Protein AF-A0A7L9AVI8-F1 (afdb_monomer_lite)

Sequence (131 aa):
NGGFTKVWLSLKTVFFPSIIAILVWFWQRIHMLERKPVLLEKMLLSLGIALCFLNAPLEYLTLQFDMPFMLLLSDIRQGVFYAMLFSFWLVFAGEHMLIQDTSAQSSLKQYWRHLSAVAMGCLSLFIFDMC

Foldseek 3Di:
DVVVVVVLLVVLVVVLVVLVVVLVVLVVVQVVDPDDDDPLSVLVSVLSVLVNLLSVSCVVVCVVPVDPCPVVSNVLSVLSNVLSVVLSVQVVCCVVVVVVPDPDDDDPVVCVVVSVVSVVVSVVVNVVSVD

Secondary structure (DSSP, 8-state):
-HHHHHHHHHHHHHHHHHHHHHHHHHHHHHHHSSSPPPHHHHHHHHHHHHHHHHHS-THHHHTTS--TTHHHHHHHHHHHHHHHHHHHHHHHHHHHHHTTT------HHHHHHHHHHHHHHHHHHHHHHH-

Radius of gyration: 18.12 Å; chains: 1; bounding box: 42×33×54 Å

Structure (mmCIF, N/CA/C/O backbone):
data_AF-A0A7L9AVI8-F1
#
_entry.id   AF-A0A7L9AVI8-F1
#
loop_
_atom_site.group_PDB
_atom_site.id
_atom_site.type_symbol
_atom_site.label_atom_id
_atom_site.label_alt_id
_atom_site.label_comp_id
_atom_site.label_asym_id
_atom_site.label_entity_id
_atom_site.label_seq_id
_atom_site.pdbx_PDB_ins_code
_atom_site.Cartn_x
_atom_site.Cartn_y
_atom_site.Cartn_z
_atom_site.occupancy
_atom_site.B_iso_or_equiv
_atom_site.auth_seq_id
_atom_site.auth_comp_id
_atom_site.auth_asym_id
_atom_site.auth_atom_id
_atom_site.pdbx_PDB_model_num
ATOM 1 N N . ASN A 1 1 ? 23.491 -9.108 -15.413 1.00 58.03 1 ASN A N 1
ATOM 2 C CA . ASN A 1 1 ? 22.376 -8.665 -14.538 1.00 58.03 1 ASN A CA 1
ATOM 3 C C . ASN A 1 1 ? 21.027 -9.354 -14.775 1.00 58.03 1 ASN A C 1
ATOM 5 O O . ASN A 1 1 ? 20.229 -9.359 -13.853 1.00 58.03 1 ASN A O 1
ATOM 9 N N . GLY A 1 2 ? 20.764 -10.020 -15.911 1.00 65.94 2 GLY A N 1
ATOM 10 C CA . GLY A 1 2 ? 19.461 -10.681 -16.147 1.00 65.94 2 GLY A CA 1
ATOM 11 C C . GLY A 1 2 ? 19.121 -11.885 -15.247 1.00 65.94 2 GLY 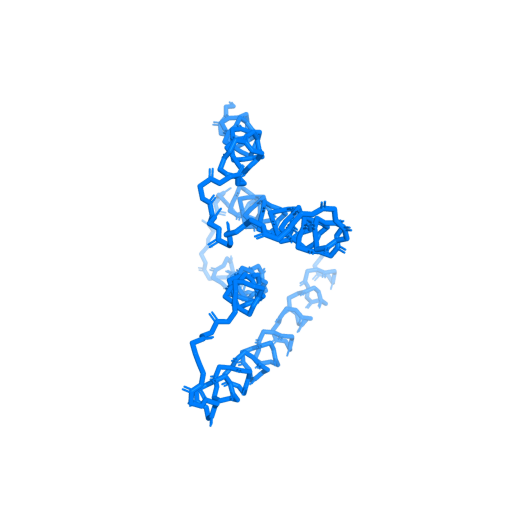A C 1
ATOM 12 O O . GLY A 1 2 ? 17.954 -12.238 -15.120 1.00 65.94 2 GLY A O 1
ATOM 13 N N . GLY A 1 3 ? 20.110 -12.514 -14.597 1.00 77.12 3 GLY A N 1
ATOM 14 C CA . GLY A 1 3 ? 19.872 -13.615 -13.650 1.00 77.12 3 GLY A CA 1
ATOM 15 C C . GLY A 1 3 ? 19.196 -13.159 -12.352 1.00 77.12 3 GLY A C 1
ATOM 16 O O . GLY A 1 3 ? 18.243 -13.790 -11.905 1.00 77.12 3 GLY A O 1
ATOM 17 N N . PHE A 1 4 ? 19.626 -12.021 -11.796 1.00 77.69 4 PHE A N 1
ATOM 18 C CA . PHE A 1 4 ? 19.035 -11.442 -10.586 1.00 77.69 4 PHE A CA 1
ATOM 19 C C . PHE A 1 4 ? 17.573 -11.043 -10.814 1.00 77.69 4 PHE A C 1
ATOM 21 O O . PHE A 1 4 ? 16.711 -11.401 -10.019 1.00 77.69 4 PHE A O 1
ATOM 28 N N . THR A 1 5 ? 17.272 -10.404 -11.949 1.00 76.81 5 THR A N 1
ATOM 29 C CA . THR A 1 5 ? 15.902 -10.019 -12.317 1.00 76.81 5 THR A CA 1
ATOM 30 C C . THR A 1 5 ? 14.976 -11.230 -12.436 1.00 76.81 5 THR A C 1
ATOM 32 O O . THR A 1 5 ? 13.846 -11.178 -11.964 1.00 76.81 5 THR A O 1
ATOM 35 N N . LYS A 1 6 ? 15.455 -12.348 -13.004 1.00 77.62 6 LYS A N 1
ATOM 36 C CA . LYS A 1 6 ? 14.672 -13.593 -13.104 1.00 77.62 6 LYS A CA 1
ATOM 37 C C . LYS A 1 6 ? 14.358 -14.190 -11.734 1.00 77.62 6 LYS A C 1
ATOM 39 O O . LYS A 1 6 ? 13.208 -14.532 -11.479 1.00 77.62 6 LYS A O 1
ATOM 44 N N . VAL A 1 7 ? 15.359 -14.291 -10.856 1.00 84.50 7 VAL A N 1
ATOM 45 C CA . VAL A 1 7 ? 15.164 -14.798 -9.487 1.00 84.50 7 VAL A CA 1
ATOM 46 C C . VAL A 1 7 ? 14.195 -13.898 -8.729 1.00 84.50 7 VAL A C 1
ATOM 48 O O . VAL A 1 7 ? 13.225 -14.380 -8.153 1.00 84.50 7 VAL A O 1
ATOM 51 N N . TRP A 1 8 ? 14.395 -12.588 -8.797 1.00 81.38 8 TRP A N 1
ATOM 52 C CA . TRP A 1 8 ? 13.560 -11.617 -8.104 1.00 81.38 8 TRP A CA 1
ATOM 53 C C . TRP A 1 8 ? 12.102 -11.624 -8.597 1.00 81.38 8 TRP A C 1
ATOM 55 O O . TRP A 1 8 ? 11.179 -11.657 -7.782 1.00 81.38 8 TRP A O 1
ATOM 65 N N . LEU A 1 9 ? 11.878 -11.708 -9.912 1.00 81.50 9 LEU A N 1
ATOM 66 C CA . LEU A 1 9 ? 10.537 -11.822 -10.494 1.00 81.50 9 LEU A CA 1
ATOM 67 C C . LEU A 1 9 ? 9.860 -13.148 -10.121 1.00 81.50 9 LEU A C 1
ATOM 69 O O . LEU A 1 9 ? 8.675 -13.169 -9.784 1.00 81.50 9 LEU A O 1
ATOM 73 N N . SER A 1 10 ? 10.613 -14.254 -10.132 1.00 83.38 10 SER A N 1
ATOM 74 C CA . SER A 1 10 ? 10.092 -15.560 -9.709 1.00 83.38 10 SER A CA 1
ATOM 75 C C . SER A 1 10 ? 9.652 -15.537 -8.246 1.00 83.38 10 SER A C 1
ATOM 77 O O . SER A 1 10 ? 8.585 -16.047 -7.910 1.00 83.38 10 SER A O 1
ATOM 79 N N . LEU A 1 11 ? 10.419 -14.850 -7.397 1.00 85.19 11 LEU A N 1
ATOM 80 C CA . LEU A 1 11 ? 10.132 -14.714 -5.980 1.00 85.19 11 LEU A CA 1
ATOM 81 C C . LEU A 1 11 ? 8.816 -13.952 -5.776 1.00 85.19 11 LEU A C 1
ATOM 83 O O . LEU A 1 11 ? 7.895 -14.474 -5.147 1.00 85.19 11 LEU A O 1
ATOM 87 N N . LYS A 1 12 ? 8.669 -12.778 -6.405 1.00 84.31 12 LYS A N 1
ATOM 88 C CA . LYS A 1 12 ? 7.421 -11.995 -6.378 1.00 84.31 12 LYS A CA 1
ATOM 89 C C . LYS A 1 12 ? 6.210 -12.800 -6.846 1.00 84.31 12 LYS A C 1
ATOM 91 O O . LYS A 1 12 ? 5.164 -12.774 -6.204 1.00 84.31 12 LYS A O 1
ATOM 96 N N . THR A 1 13 ? 6.369 -13.563 -7.923 1.00 84.50 13 THR A N 1
ATOM 97 C CA . THR A 1 13 ? 5.285 -14.347 -8.534 1.00 84.50 13 THR A CA 1
ATOM 98 C C . THR A 1 13 ? 4.819 -15.502 -7.653 1.00 84.50 13 THR A C 1
ATOM 100 O O . THR A 1 13 ? 3.636 -15.821 -7.656 1.00 84.50 13 THR A O 1
ATOM 103 N N . VAL A 1 14 ? 5.713 -16.110 -6.871 1.00 88.00 14 VAL A N 1
ATOM 104 C CA . VAL A 1 14 ? 5.362 -17.180 -5.921 1.00 88.00 14 VAL A CA 1
ATOM 105 C C . VAL A 1 14 ? 4.740 -16.609 -4.643 1.00 88.00 14 VAL A C 1
ATOM 107 O O . VAL A 1 14 ? 3.752 -17.139 -4.124 1.00 88.00 14 VAL A O 1
ATOM 110 N N . PHE A 1 15 ? 5.282 -15.501 -4.135 1.00 86.56 15 PHE A N 1
ATOM 111 C CA . PHE A 1 15 ? 4.780 -14.882 -2.910 1.00 86.56 15 PHE A CA 1
ATOM 112 C C . PHE A 1 15 ? 3.437 -14.174 -3.106 1.00 86.56 15 PHE A C 1
ATOM 114 O O . PHE A 1 15 ? 2.597 -14.229 -2.211 1.00 86.56 15 PHE A O 1
ATOM 121 N N . PHE A 1 16 ? 3.181 -13.569 -4.267 1.00 87.62 16 PHE A N 1
ATOM 122 C CA . PHE A 1 16 ? 1.933 -12.857 -4.554 1.00 87.62 16 PHE A CA 1
ATOM 123 C C . PHE A 1 16 ? 0.650 -13.688 -4.320 1.00 87.62 16 PHE A C 1
ATOM 125 O O . PHE A 1 16 ? -0.169 -13.269 -3.497 1.00 87.62 16 PHE A O 1
ATOM 132 N N . PRO A 1 17 ? 0.454 -14.871 -4.941 1.00 89.12 17 PRO A N 1
ATOM 133 C CA . PRO A 1 17 ? -0.737 -15.688 -4.708 1.00 89.12 17 PRO A CA 1
ATOM 134 C C . PRO A 1 17 ? -0.803 -16.213 -3.269 1.00 89.12 17 PRO A C 1
ATOM 136 O O . PRO A 1 17 ? -1.890 -16.313 -2.705 1.00 89.12 17 PRO A O 1
ATOM 139 N N . SER A 1 18 ? 0.350 -16.481 -2.649 1.00 90.94 18 SER A N 1
ATOM 140 C CA . SER A 1 18 ? 0.432 -16.912 -1.250 1.00 90.94 18 SER A CA 1
ATOM 141 C C . SER A 1 18 ? -0.086 -15.823 -0.299 1.00 90.94 18 SER A C 1
ATOM 143 O O . SER A 1 18 ? -0.889 -16.099 0.590 1.00 90.94 18 SER A O 1
ATOM 145 N N . ILE A 1 19 ? 0.306 -14.565 -0.525 1.00 91.12 19 ILE A N 1
ATOM 146 C CA . ILE A 1 19 ? -0.159 -13.404 0.248 1.00 91.12 19 ILE A CA 1
ATOM 147 C C . ILE A 1 19 ? -1.660 -13.180 0.037 1.00 91.12 19 ILE A C 1
ATOM 149 O O . ILE A 1 19 ? -2.378 -12.946 1.009 1.00 91.12 19 ILE A O 1
ATOM 153 N N . ILE A 1 20 ? -2.154 -13.291 -1.202 1.00 91.62 20 ILE A N 1
ATOM 154 C CA . ILE A 1 20 ? -3.594 -13.180 -1.493 1.00 91.62 20 ILE A CA 1
ATOM 155 C C . ILE A 1 20 ? -4.379 -14.253 -0.744 1.00 91.62 20 ILE A C 1
ATOM 157 O O . ILE A 1 20 ? -5.385 -13.934 -0.113 1.00 91.62 20 ILE A O 1
ATOM 161 N N . ALA A 1 21 ? -3.920 -15.505 -0.772 1.00 93.19 21 ALA A N 1
ATOM 162 C CA . ALA A 1 21 ? -4.586 -16.598 -0.073 1.00 93.19 21 ALA A CA 1
ATOM 163 C C . ALA A 1 21 ? -4.689 -16.324 1.436 1.00 93.19 21 ALA A C 1
ATOM 165 O O . ALA A 1 21 ? -5.767 -16.465 2.016 1.00 93.19 21 ALA A O 1
ATOM 166 N N . ILE A 1 22 ? -3.601 -15.854 2.057 1.00 92.31 22 ILE A N 1
ATOM 167 C CA . ILE A 1 22 ? -3.580 -15.485 3.479 1.00 92.31 22 ILE A CA 1
ATOM 168 C C . ILE A 1 22 ? -4.514 -14.299 3.760 1.00 92.31 22 ILE A C 1
ATOM 170 O O . ILE A 1 22 ? -5.234 -14.329 4.755 1.00 92.31 22 ILE A O 1
ATOM 174 N N . LEU A 1 23 ? -4.557 -13.281 2.892 1.00 92.31 23 LEU A N 1
ATOM 175 C CA . LEU A 1 23 ? -5.454 -12.127 3.043 1.00 92.31 23 LEU A CA 1
ATOM 176 C C . LEU A 1 23 ? -6.927 -12.513 2.947 1.00 92.31 23 LEU A C 1
ATOM 178 O O . LEU A 1 23 ? -7.724 -12.083 3.778 1.00 92.31 23 LEU A O 1
ATOM 182 N N . VAL A 1 24 ? -7.287 -13.325 1.952 1.00 92.38 24 VAL A N 1
ATOM 183 C CA . VAL A 1 24 ? -8.658 -13.820 1.777 1.00 92.38 24 VAL A CA 1
ATOM 184 C C . VAL A 1 24 ? -9.062 -14.660 2.982 1.00 92.38 24 VAL A C 1
ATOM 186 O O . VAL A 1 24 ? -10.137 -14.445 3.540 1.00 92.38 24 VAL A O 1
ATOM 189 N N . TRP A 1 25 ? -8.187 -15.560 3.432 1.00 93.44 25 TRP A N 1
ATOM 190 C CA . TRP A 1 25 ? -8.421 -16.363 4.630 1.00 93.44 25 TRP A CA 1
ATOM 191 C C . TRP A 1 25 ? -8.578 -15.494 5.887 1.00 93.44 25 TRP A C 1
ATOM 193 O O . TRP A 1 25 ? -9.507 -15.690 6.670 1.00 93.44 25 TRP A O 1
ATOM 203 N N . PHE A 1 26 ? -7.719 -14.488 6.063 1.00 89.62 26 PHE A N 1
ATOM 204 C CA . PHE A 1 26 ? -7.777 -13.559 7.191 1.00 89.62 26 PHE A CA 1
ATOM 205 C C . PHE A 1 26 ? -9.066 -12.729 7.179 1.00 89.62 26 PHE A C 1
ATOM 207 O O . PHE A 1 26 ? -9.713 -12.576 8.214 1.00 89.62 26 PHE A O 1
ATOM 214 N N . TRP A 1 27 ? -9.488 -12.257 6.005 1.00 88.25 27 TRP A N 1
ATOM 215 C CA . TRP A 1 27 ? -10.744 -11.533 5.831 1.00 88.25 27 TRP A CA 1
ATOM 216 C C . TRP A 1 27 ? -11.962 -12.405 6.144 1.00 88.25 27 TRP A C 1
ATOM 218 O O . TRP A 1 27 ? -12.853 -11.980 6.880 1.00 88.25 27 TRP A O 1
ATOM 228 N N . GLN A 1 28 ? -11.978 -13.644 5.641 1.00 89.38 28 GLN A N 1
ATOM 229 C CA . GLN A 1 28 ? -13.024 -14.620 5.952 1.00 89.38 28 GLN A CA 1
ATOM 230 C C . GLN A 1 28 ? -13.091 -14.898 7.454 1.00 89.38 28 GLN A C 1
ATOM 232 O O . GLN A 1 28 ? -14.178 -14.876 8.029 1.00 89.38 28 GLN A O 1
ATOM 237 N N . ARG A 1 29 ? -11.937 -15.082 8.107 1.00 89.25 29 ARG A N 1
ATOM 238 C CA . ARG A 1 29 ? -11.861 -15.263 9.559 1.00 89.25 29 ARG A CA 1
ATOM 239 C C . ARG A 1 29 ? -12.463 -14.070 10.297 1.00 89.25 29 ARG A C 1
ATOM 241 O O . ARG A 1 29 ? -13.270 -14.290 11.187 1.00 89.25 29 ARG A O 1
ATOM 248 N N . ILE A 1 30 ? -12.111 -12.836 9.933 1.00 86.38 30 ILE A N 1
ATOM 249 C CA . ILE A 1 30 ? -12.664 -11.629 10.575 1.00 86.38 30 ILE A CA 1
ATOM 250 C C . ILE A 1 30 ? -14.186 -11.578 10.417 1.00 86.38 30 ILE A C 1
ATOM 252 O O . ILE A 1 30 ? -14.888 -11.324 11.389 1.00 86.38 30 ILE A O 1
ATOM 256 N N . HIS A 1 31 ? -14.702 -11.863 9.219 1.00 83.00 31 HIS A N 1
ATOM 257 C CA . HIS A 1 31 ? -16.142 -11.859 8.950 1.00 83.00 31 HIS A CA 1
ATOM 258 C C . HIS A 1 31 ? -16.919 -12.942 9.713 1.00 83.00 31 HIS A C 1
ATOM 260 O O . HIS A 1 31 ? -18.108 -12.762 9.966 1.00 83.00 31 HIS A O 1
ATOM 266 N N . MET A 1 32 ? -16.277 -14.053 10.086 1.00 85.81 32 MET A N 1
ATOM 267 C CA . MET A 1 32 ? -16.9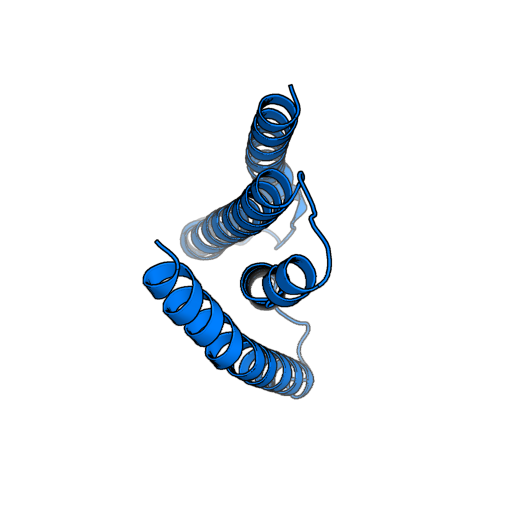00 -15.095 10.911 1.00 85.81 32 MET A CA 1
ATOM 268 C C . MET A 1 32 ? -17.078 -14.679 12.378 1.00 85.81 32 MET A C 1
ATOM 270 O O . MET A 1 32 ? -17.851 -15.312 13.094 1.00 85.81 32 MET A O 1
ATOM 274 N N . LEU A 1 33 ? -16.388 -13.636 12.849 1.00 83.12 33 LEU A N 1
ATOM 275 C CA . LEU A 1 33 ? -16.607 -13.091 14.185 1.00 83.12 33 LEU A CA 1
ATOM 276 C C . LEU A 1 33 ? -17.743 -12.052 14.129 1.00 83.12 33 LEU A C 1
ATOM 278 O O . LEU A 1 33 ? -17.610 -11.021 13.485 1.00 83.12 33 LEU A O 1
ATOM 282 N N . GLU A 1 34 ? -18.830 -12.249 14.884 1.00 72.00 34 GLU A N 1
ATOM 283 C CA . GLU A 1 34 ? -19.960 -11.293 15.007 1.00 72.00 34 GLU A CA 1
ATOM 284 C C . GLU A 1 34 ? -19.597 -9.934 15.657 1.00 72.00 34 GLU A C 1
ATOM 286 O O . GLU A 1 34 ? -20.456 -9.079 15.882 1.00 72.00 34 GLU A O 1
ATOM 291 N N . ARG A 1 35 ? -18.325 -9.705 16.001 1.00 75.44 35 ARG A N 1
ATOM 292 C CA . ARG A 1 35 ? -17.861 -8.474 16.656 1.00 75.44 35 ARG A CA 1
ATOM 293 C C . ARG A 1 35 ? -17.422 -7.446 15.617 1.00 75.44 35 ARG A C 1
ATOM 295 O O . ARG A 1 35 ? -16.946 -7.784 14.541 1.00 75.44 35 ARG A O 1
ATOM 302 N N . LYS A 1 36 ? -17.534 -6.157 15.957 1.00 72.50 36 LYS A N 1
ATOM 303 C CA . LYS A 1 36 ? -17.006 -5.087 15.098 1.00 72.50 36 LYS A CA 1
ATOM 304 C C . LYS A 1 36 ? -15.483 -5.259 14.948 1.00 72.50 36 LYS A C 1
ATOM 306 O O . LYS A 1 36 ? -14.819 -5.386 15.977 1.00 72.50 36 LYS A O 1
ATOM 311 N N . PRO A 1 37 ? -14.938 -5.218 13.717 1.00 72.25 37 PRO A N 1
ATOM 312 C CA . PRO A 1 37 ? -13.514 -5.422 13.478 1.00 72.25 37 PRO A CA 1
ATOM 313 C C . PRO A 1 37 ? -12.680 -4.373 14.207 1.00 72.25 37 PRO A C 1
ATOM 315 O O . PRO A 1 37 ? -12.965 -3.167 14.120 1.00 72.25 37 PRO A O 1
ATOM 318 N N . VAL A 1 38 ? -11.654 -4.849 14.911 1.00 80.69 38 VAL A N 1
ATOM 319 C CA . VAL A 1 38 ? -10.754 -4.017 15.715 1.00 80.69 38 VAL A CA 1
ATOM 320 C C . VAL A 1 38 ? -9.925 -3.133 14.784 1.00 80.69 38 VAL A C 1
ATOM 322 O O . VAL A 1 38 ? -9.667 -3.476 13.627 1.00 80.69 38 VAL A O 1
ATOM 325 N N . LEU A 1 39 ? -9.496 -1.968 15.272 1.00 76.12 39 LEU A N 1
ATOM 326 C CA . LEU A 1 39 ? -8.694 -1.041 14.478 1.00 76.12 39 LEU A CA 1
ATOM 327 C C . LEU A 1 39 ? -7.421 -1.705 13.925 1.00 76.12 39 LEU A C 1
ATOM 329 O O . LEU A 1 39 ? -7.095 -1.526 12.752 1.00 76.12 39 LEU A O 1
ATOM 333 N N . LEU A 1 40 ? -6.764 -2.529 14.745 1.00 80.38 40 LEU A N 1
ATOM 334 C CA . LEU A 1 40 ? -5.584 -3.300 14.357 1.00 80.38 40 LEU A CA 1
ATOM 335 C C . LEU A 1 40 ? -5.860 -4.268 13.209 1.00 80.38 40 LEU A C 1
ATOM 337 O O . LEU A 1 40 ? -5.059 -4.338 12.288 1.00 80.38 40 LEU A O 1
ATOM 341 N N . GLU A 1 41 ? -6.997 -4.962 13.207 1.00 85.62 41 GLU A N 1
ATOM 342 C CA . GLU A 1 41 ? -7.351 -5.903 12.136 1.00 85.62 41 GLU A CA 1
ATOM 343 C C . GLU A 1 41 ? -7.517 -5.183 10.793 1.00 85.62 41 GLU A C 1
ATOM 345 O O . GLU A 1 41 ? -7.033 -5.659 9.766 1.00 85.62 41 GLU A O 1
ATOM 350 N N . LYS A 1 42 ? -8.132 -3.992 10.804 1.00 83.00 42 LYS A N 1
ATOM 351 C CA . LYS A 1 42 ? -8.275 -3.150 9.605 1.00 83.00 42 LYS A CA 1
ATOM 352 C C . LYS A 1 42 ? -6.928 -2.641 9.091 1.00 83.00 42 LYS A C 1
ATOM 354 O O . LYS A 1 42 ? -6.717 -2.620 7.880 1.00 83.00 42 LYS A O 1
ATOM 359 N N . MET A 1 43 ? -6.026 -2.247 9.993 1.00 84.81 43 MET A N 1
ATOM 360 C CA . MET A 1 43 ? -4.673 -1.809 9.629 1.00 84.81 43 MET A CA 1
ATOM 361 C C . MET A 1 43 ? -3.801 -2.970 9.133 1.00 84.81 43 MET A C 1
ATOM 363 O O . MET A 1 43 ? -3.010 -2.802 8.211 1.00 84.81 43 MET A O 1
ATOM 367 N N . LEU A 1 44 ? -3.964 -4.166 9.699 1.00 88.69 44 LEU A N 1
ATOM 368 C CA . LEU A 1 44 ? -3.247 -5.360 9.255 1.00 88.69 44 LEU A CA 1
ATOM 369 C C . LEU A 1 44 ? -3.713 -5.794 7.858 1.00 88.69 44 LEU A C 1
ATOM 371 O O . LEU A 1 44 ? -2.897 -6.163 7.014 1.00 88.69 44 LEU A O 1
ATOM 375 N N . LEU A 1 45 ? -5.018 -5.683 7.588 1.00 89.81 45 LEU A N 1
ATOM 376 C CA . LEU A 1 45 ? -5.573 -5.924 6.261 1.00 89.81 45 LEU A CA 1
ATOM 377 C C . LEU A 1 45 ? -5.018 -4.937 5.228 1.00 89.81 45 LEU A C 1
ATOM 379 O O . LEU A 1 45 ? -4.592 -5.348 4.151 1.00 89.81 45 LEU A O 1
ATOM 383 N N . SER A 1 46 ? -5.003 -3.641 5.548 1.00 88.06 46 SER A N 1
ATOM 384 C CA . SER A 1 46 ? -4.495 -2.616 4.634 1.00 88.06 46 SER A CA 1
ATOM 385 C C . SER A 1 46 ? -2.987 -2.755 4.393 1.00 88.06 46 SER A C 1
ATOM 387 O O . SER A 1 46 ? -2.541 -2.603 3.255 1.00 88.06 46 SER A O 1
ATOM 389 N N . LEU A 1 47 ? -2.212 -3.148 5.411 1.00 91.38 47 LEU A N 1
ATOM 390 C CA . LEU A 1 47 ? -0.800 -3.512 5.268 1.00 91.38 47 LEU A CA 1
ATOM 391 C C . LEU A 1 47 ? -0.612 -4.726 4.346 1.00 91.38 47 LEU A C 1
ATOM 393 O O . LEU A 1 47 ? 0.262 -4.713 3.480 1.00 91.38 47 LEU A O 1
ATOM 397 N N . GLY A 1 48 ? -1.449 -5.755 4.487 1.00 92.00 48 GLY A N 1
ATOM 398 C CA . GLY A 1 48 ? -1.433 -6.917 3.601 1.00 92.00 48 GLY A CA 1
ATOM 399 C C . GLY A 1 48 ? -1.762 -6.553 2.151 1.00 92.00 48 GLY A C 1
ATOM 400 O O . GLY A 1 48 ? -1.071 -6.997 1.235 1.00 92.00 48 GLY A O 1
ATOM 401 N N . ILE A 1 49 ? -2.753 -5.686 1.928 1.00 91.00 49 ILE A N 1
ATOM 402 C CA . ILE A 1 49 ? -3.084 -5.162 0.593 1.00 91.00 49 ILE A CA 1
ATOM 403 C C . ILE A 1 49 ? -1.898 -4.378 0.012 1.00 91.00 49 ILE A C 1
ATOM 405 O O . ILE A 1 49 ? -1.547 -4.587 -1.149 1.00 91.00 49 ILE A O 1
ATOM 409 N N . ALA A 1 50 ? -1.228 -3.538 0.807 1.00 90.81 50 ALA A N 1
ATOM 410 C CA . ALA A 1 50 ? -0.027 -2.820 0.374 1.00 90.81 50 ALA A CA 1
ATOM 411 C C . ALA A 1 50 ? 1.129 -3.778 0.024 1.00 90.81 50 ALA A C 1
ATOM 413 O O . ALA A 1 50 ? 1.806 -3.591 -0.986 1.00 90.81 50 ALA A O 1
ATOM 414 N N . LEU A 1 51 ? 1.319 -4.852 0.798 1.00 90.12 51 LEU A N 1
ATOM 415 C CA . LEU A 1 51 ? 2.305 -5.898 0.507 1.00 90.12 51 LEU A CA 1
ATOM 416 C C . LEU A 1 51 ? 1.966 -6.673 -0.778 1.00 90.12 51 LEU A C 1
ATOM 418 O O . LEU A 1 51 ? 2.860 -7.047 -1.541 1.00 90.12 51 LEU A O 1
ATOM 422 N N . CYS A 1 52 ? 0.678 -6.897 -1.037 1.00 90.62 52 CYS A N 1
ATOM 423 C CA . CYS A 1 52 ? 0.187 -7.496 -2.272 1.00 90.62 52 CYS A CA 1
ATOM 424 C C . CYS A 1 52 ? 0.466 -6.570 -3.469 1.00 90.62 52 CYS A C 1
ATOM 426 O O . CYS A 1 52 ? 1.026 -7.005 -4.475 1.00 90.62 52 CYS A O 1
ATOM 428 N N . PHE A 1 53 ? 0.200 -5.270 -3.319 1.00 88.00 53 PHE A N 1
ATOM 429 C CA . PHE A 1 53 ? 0.531 -4.252 -4.315 1.00 88.00 53 PHE A CA 1
ATOM 430 C C . PHE A 1 53 ? 2.040 -4.154 -4.581 1.00 88.00 53 PHE A C 1
ATOM 432 O O . PHE A 1 53 ? 2.440 -3.980 -5.729 1.00 88.00 53 PHE A O 1
ATOM 439 N N . LEU A 1 54 ? 2.895 -4.340 -3.570 1.00 88.06 54 LEU A N 1
ATOM 440 C CA . LEU A 1 54 ? 4.358 -4.374 -3.707 1.00 88.06 54 LEU A CA 1
ATOM 441 C C . LEU A 1 54 ? 4.880 -5.639 -4.420 1.00 88.06 54 LEU A C 1
ATOM 443 O O . LEU A 1 54 ? 5.832 -5.569 -5.201 1.00 88.06 54 LEU A O 1
ATOM 447 N N . ASN A 1 55 ? 4.247 -6.791 -4.184 1.00 86.06 55 ASN A N 1
ATOM 448 C CA . ASN A 1 55 ? 4.634 -8.071 -4.791 1.00 86.06 55 ASN A CA 1
ATOM 449 C C . ASN A 1 55 ? 3.932 -8.376 -6.117 1.00 86.06 55 ASN A C 1
ATOM 451 O O . ASN A 1 55 ? 4.287 -9.358 -6.763 1.00 86.06 55 ASN A O 1
ATOM 455 N N . ALA A 1 56 ? 2.974 -7.549 -6.550 1.00 84.31 56 ALA A N 1
ATOM 456 C CA . ALA A 1 56 ? 2.347 -7.700 -7.859 1.00 84.31 56 ALA A CA 1
ATOM 457 C C . ALA A 1 56 ? 3.436 -7.768 -8.949 1.00 84.31 56 ALA A C 1
ATOM 459 O O . ALA A 1 56 ? 4.286 -6.872 -9.015 1.00 84.31 56 ALA A O 1
ATOM 460 N N . PRO A 1 57 ? 3.466 -8.810 -9.792 1.00 77.38 57 PRO A N 1
ATOM 461 C CA . PRO A 1 57 ? 4.568 -9.019 -10.721 1.00 77.38 57 PR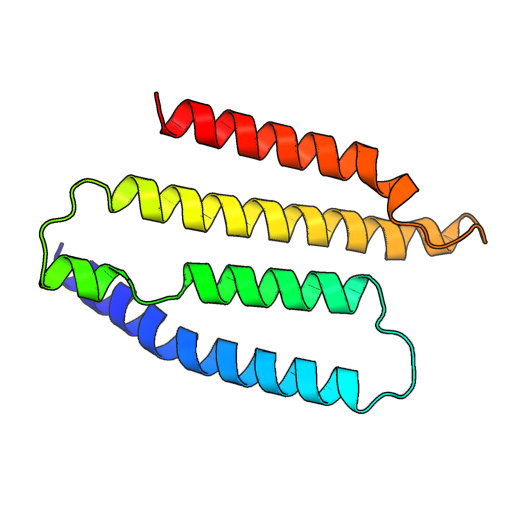O A CA 1
ATOM 462 C C . PRO A 1 57 ? 4.385 -8.145 -11.979 1.00 77.38 57 PRO A C 1
ATOM 464 O O . PRO A 1 57 ? 4.249 -8.635 -13.098 1.00 77.38 57 PRO A O 1
ATOM 467 N N . LEU A 1 58 ? 4.354 -6.819 -11.783 1.00 72.56 58 LEU A N 1
ATOM 468 C CA . LEU A 1 58 ? 4.202 -5.805 -12.833 1.00 72.56 58 LEU A CA 1
ATOM 469 C C . LEU A 1 58 ? 5.416 -5.760 -13.765 1.00 72.56 58 LEU A C 1
ATOM 471 O O . LEU A 1 58 ? 5.301 -5.284 -14.888 1.00 72.56 58 LEU A O 1
ATOM 475 N N . GLU A 1 59 ? 6.565 -6.300 -13.356 1.00 72.06 59 GLU A N 1
ATOM 476 C CA . GLU A 1 59 ? 7.748 -6.341 -14.219 1.00 72.06 59 GLU A CA 1
ATOM 477 C C . GLU A 1 59 ? 7.602 -7.351 -15.379 1.00 72.06 59 GLU A C 1
ATOM 479 O O . GLU A 1 59 ? 8.348 -7.282 -16.357 1.00 72.06 59 GLU A O 1
ATOM 484 N N . TYR A 1 60 ? 6.583 -8.225 -15.366 1.00 68.88 60 TYR A N 1
ATOM 485 C CA . TYR A 1 60 ? 6.203 -8.961 -16.580 1.00 68.88 60 TYR A CA 1
ATOM 486 C C . TYR A 1 60 ? 5.676 -8.040 -17.686 1.00 68.88 60 TYR A C 1
ATOM 488 O O . TYR A 1 60 ? 5.921 -8.319 -18.857 1.00 68.88 60 TYR A O 1
ATOM 496 N N . LEU A 1 61 ? 5.008 -6.928 -17.348 1.00 67.81 61 LEU A N 1
ATOM 497 C CA . LEU A 1 61 ? 4.542 -5.961 -18.351 1.00 67.81 61 LEU A CA 1
ATOM 498 C C . LEU A 1 61 ? 5.721 -5.270 -19.039 1.00 67.81 61 LEU A C 1
ATOM 500 O O . LEU A 1 61 ? 5.661 -5.011 -20.237 1.00 67.81 61 LEU A O 1
ATOM 504 N N . THR A 1 62 ? 6.821 -5.055 -18.316 1.00 64.25 62 THR A N 1
ATOM 505 C CA . THR A 1 62 ? 8.030 -4.450 -18.890 1.00 64.25 62 THR A CA 1
ATOM 506 C C . THR A 1 62 ? 8.824 -5.367 -19.819 1.00 64.25 62 THR A C 1
ATOM 508 O O . THR A 1 62 ? 9.634 -4.888 -20.599 1.00 64.25 62 THR A O 1
ATOM 511 N N . LEU A 1 63 ? 8.584 -6.684 -19.776 1.00 67.06 63 LEU A N 1
ATOM 512 C CA . LEU A 1 63 ?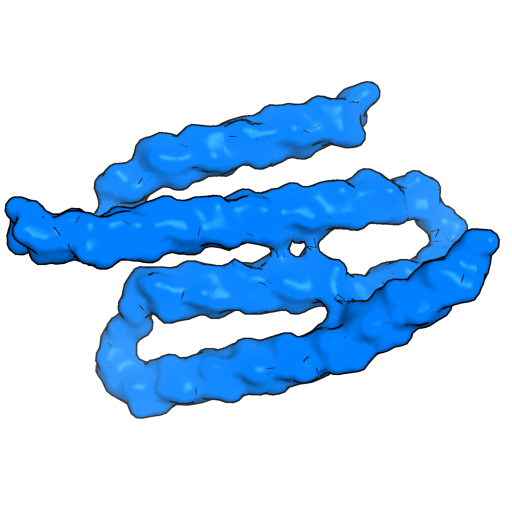 9.126 -7.620 -20.771 1.00 67.06 63 LEU A CA 1
ATOM 513 C C . LEU A 1 63 ? 8.388 -7.528 -22.116 1.00 67.06 63 LEU A C 1
ATOM 515 O O . LEU A 1 63 ? 8.932 -7.966 -23.126 1.00 67.06 63 LEU A O 1
ATOM 519 N N . GLN A 1 64 ? 7.158 -7.000 -22.127 1.00 68.56 64 GLN A N 1
ATOM 520 C CA . GLN A 1 64 ? 6.355 -6.817 -23.342 1.00 68.56 64 GLN A CA 1
ATOM 521 C C . GLN A 1 64 ? 6.357 -5.370 -23.852 1.00 68.56 64 GLN A C 1
ATOM 523 O O . GLN A 1 64 ? 6.198 -5.157 -25.050 1.00 68.56 64 GLN A O 1
ATOM 528 N N . PHE A 1 65 ? 6.555 -4.392 -22.965 1.00 72.12 65 PHE A N 1
ATOM 529 C CA . PHE A 1 65 ? 6.570 -2.967 -23.289 1.00 72.12 65 PHE A CA 1
ATOM 530 C C . PHE A 1 65 ? 7.742 -2.266 -22.598 1.00 72.12 65 PHE A C 1
ATOM 532 O O . PHE A 1 65 ? 7.867 -2.339 -21.378 1.00 72.12 65 PHE A O 1
ATOM 539 N N . ASP A 1 66 ? 8.553 -1.518 -23.346 1.00 72.06 66 ASP A N 1
ATOM 540 C CA . ASP A 1 66 ? 9.574 -0.645 -22.760 1.00 72.06 66 ASP A CA 1
ATOM 541 C C . ASP A 1 66 ? 8.904 0.510 -21.995 1.00 72.06 66 ASP A C 1
ATOM 543 O O . ASP A 1 66 ? 8.420 1.479 -22.582 1.00 72.06 66 ASP A O 1
ATOM 547 N N . MET A 1 67 ? 8.846 0.395 -20.663 1.00 71.69 67 MET A N 1
ATOM 548 C CA . MET A 1 67 ? 8.299 1.423 -19.771 1.00 71.69 67 MET A CA 1
ATOM 549 C C . MET A 1 67 ? 9.435 2.149 -19.032 1.00 71.69 67 MET A C 1
ATOM 551 O O . MET A 1 67 ? 9.966 1.608 -18.058 1.00 71.69 67 MET A O 1
ATOM 555 N N . PRO A 1 68 ? 9.793 3.390 -19.418 1.00 74.94 68 PRO A N 1
ATOM 556 C CA . PRO A 1 68 ? 10.878 4.138 -18.774 1.00 74.94 68 PRO A CA 1
ATOM 557 C C . PRO A 1 68 ? 10.572 4.544 -17.318 1.00 74.94 68 PRO A C 1
ATOM 559 O O . PRO A 1 68 ? 11.484 4.853 -16.561 1.00 74.94 68 PRO A O 1
ATOM 562 N N . PHE A 1 69 ? 9.304 4.498 -16.895 1.00 78.38 69 PHE A N 1
ATOM 563 C CA . PHE A 1 69 ? 8.842 4.850 -15.544 1.00 78.38 69 PHE A CA 1
ATOM 564 C C . PHE A 1 69 ? 8.869 3.678 -14.540 1.00 78.38 69 PHE A C 1
ATOM 566 O O . PHE A 1 69 ? 8.313 3.789 -13.448 1.00 78.38 69 PHE A O 1
ATOM 573 N N . MET A 1 70 ? 9.484 2.537 -14.879 1.00 78.12 70 MET A N 1
ATOM 574 C CA . MET A 1 70 ? 9.472 1.346 -14.015 1.00 78.12 70 MET A CA 1
ATOM 575 C C . MET A 1 70 ? 10.191 1.558 -12.670 1.00 78.12 70 MET A C 1
ATOM 577 O O . MET A 1 70 ? 9.707 1.060 -11.653 1.00 78.12 70 MET A O 1
ATOM 581 N N . LEU A 1 71 ? 11.302 2.307 -12.644 1.00 79.69 71 LEU A N 1
ATOM 582 C CA . LEU A 1 71 ? 12.004 2.626 -11.392 1.00 79.69 71 LEU A CA 1
ATOM 583 C C . LEU A 1 71 ? 11.120 3.462 -10.465 1.00 79.69 71 LEU A C 1
ATOM 585 O O . LEU A 1 71 ? 10.816 3.020 -9.363 1.00 79.69 71 LEU A O 1
ATOM 589 N N . LEU A 1 72 ? 10.593 4.576 -10.977 1.00 81.94 72 LEU A N 1
ATOM 590 C CA . LEU A 1 72 ? 9.669 5.449 -10.253 1.00 81.94 72 LEU A CA 1
ATOM 591 C C . LEU A 1 72 ? 8.461 4.666 -9.714 1.00 81.94 72 LEU A C 1
ATOM 593 O O . LEU A 1 72 ? 8.091 4.775 -8.550 1.00 81.94 72 LEU A O 1
ATOM 597 N N . LEU A 1 73 ? 7.858 3.795 -10.531 1.00 82.25 73 LEU A N 1
ATOM 598 C CA . LEU A 1 73 ? 6.738 2.964 -10.086 1.00 82.25 73 LEU A CA 1
ATOM 599 C C . LEU A 1 73 ? 7.140 1.999 -8.956 1.00 82.25 73 LEU A C 1
ATOM 601 O O . LEU A 1 73 ? 6.340 1.745 -8.053 1.00 82.25 73 LEU A O 1
ATOM 605 N N . SER A 1 74 ? 8.353 1.444 -8.997 1.00 82.94 74 SER A N 1
ATOM 606 C CA . SER A 1 74 ? 8.884 0.592 -7.929 1.00 82.94 74 SER A CA 1
ATOM 607 C C . SER A 1 74 ? 9.082 1.377 -6.630 1.00 82.94 74 SER A C 1
ATOM 609 O O . SER A 1 74 ? 8.657 0.899 -5.574 1.00 82.94 74 SER A O 1
ATOM 611 N N . ASP A 1 75 ? 9.646 2.580 -6.705 1.00 85.12 75 ASP A N 1
ATOM 612 C CA . ASP A 1 75 ? 9.905 3.432 -5.541 1.00 85.12 75 ASP A CA 1
ATOM 613 C C . ASP A 1 75 ? 8.601 3.919 -4.897 1.00 85.12 75 ASP A C 1
ATOM 615 O O . ASP A 1 75 ? 8.432 3.819 -3.679 1.00 85.12 75 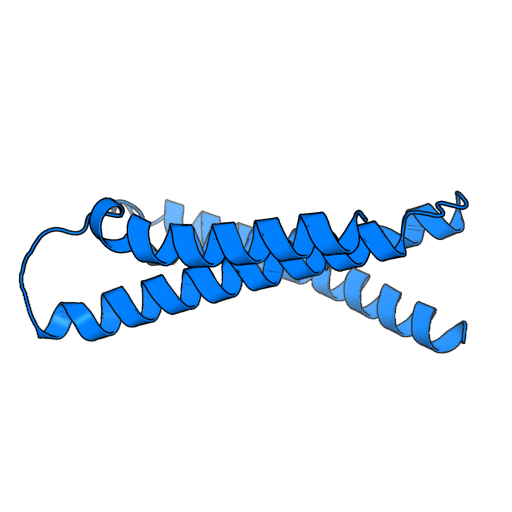ASP A O 1
ATOM 619 N N . ILE A 1 76 ? 7.592 4.273 -5.699 1.00 85.81 76 ILE A N 1
ATOM 620 C CA . ILE A 1 76 ? 6.245 4.604 -5.206 1.00 85.81 76 ILE A CA 1
ATOM 621 C C . ILE A 1 76 ? 5.621 3.419 -4.460 1.00 85.81 76 ILE A C 1
ATOM 623 O O . ILE A 1 76 ? 5.066 3.581 -3.371 1.00 85.81 76 ILE A O 1
ATOM 627 N N . ARG A 1 77 ? 5.703 2.208 -5.024 1.00 88.12 77 ARG A N 1
ATOM 628 C CA . ARG A 1 77 ? 5.140 0.996 -4.401 1.00 88.12 77 ARG A CA 1
ATOM 629 C C . ARG A 1 77 ? 5.811 0.692 -3.064 1.00 88.12 77 ARG A C 1
ATOM 631 O O . ARG A 1 77 ? 5.121 0.351 -2.101 1.00 88.12 77 ARG A O 1
ATOM 638 N N . GLN A 1 78 ? 7.133 0.830 -2.998 1.00 87.25 78 GLN A N 1
ATOM 639 C CA . GLN A 1 78 ? 7.898 0.680 -1.759 1.00 87.25 78 GLN A CA 1
ATOM 640 C C . GLN A 1 78 ? 7.537 1.766 -0.743 1.00 87.25 78 GLN A C 1
ATOM 642 O O . GLN A 1 78 ? 7.255 1.447 0.412 1.00 87.25 78 GLN A O 1
ATOM 647 N N . GLY A 1 79 ? 7.447 3.023 -1.179 1.00 87.62 79 GLY A N 1
ATOM 648 C CA . GLY A 1 79 ? 7.033 4.153 -0.350 1.00 87.62 79 GLY A CA 1
ATOM 649 C C . GLY A 1 79 ? 5.658 3.941 0.285 1.00 87.62 79 GLY A C 1
ATOM 650 O O . GLY A 1 79 ? 5.510 4.114 1.495 1.00 87.62 79 GLY A O 1
ATOM 651 N N . VAL A 1 80 ? 4.670 3.478 -0.489 1.00 86.56 80 VAL A N 1
ATOM 652 C CA . VAL A 1 80 ? 3.329 3.139 0.025 1.00 86.56 80 VAL A CA 1
ATOM 653 C C . VAL A 1 80 ? 3.403 2.029 1.073 1.00 86.56 80 VAL A C 1
ATOM 655 O O . VAL A 1 80 ? 2.787 2.146 2.133 1.00 86.56 80 VAL A O 1
ATOM 658 N N . PHE A 1 81 ? 4.170 0.966 0.823 1.00 89.94 81 PHE A N 1
ATOM 659 C CA . PHE A 1 81 ? 4.335 -0.113 1.796 1.00 89.94 81 PHE A CA 1
ATOM 660 C C . PHE A 1 81 ? 4.963 0.383 3.105 1.00 89.94 81 PHE A C 1
ATOM 662 O O . PHE A 1 81 ? 4.443 0.081 4.181 1.00 89.94 81 PHE A O 1
ATOM 669 N N . TYR A 1 82 ? 6.026 1.186 3.033 1.00 87.56 82 TYR A N 1
ATOM 670 C CA . TYR A 1 82 ? 6.676 1.738 4.222 1.00 87.56 82 TYR A CA 1
ATOM 671 C C . TYR A 1 82 ? 5.773 2.704 4.990 1.00 87.56 82 TYR A C 1
ATOM 673 O O . TYR A 1 82 ? 5.715 2.624 6.217 1.00 87.56 82 TYR A O 1
ATOM 681 N N . ALA A 1 83 ? 5.010 3.553 4.296 1.00 85.94 83 ALA A N 1
ATOM 682 C CA . ALA A 1 83 ? 4.030 4.443 4.916 1.00 85.94 83 ALA A CA 1
ATOM 683 C C . ALA A 1 83 ? 2.979 3.658 5.717 1.00 85.94 83 ALA A C 1
ATOM 685 O O . ALA A 1 83 ? 2.673 3.992 6.866 1.00 85.94 83 ALA A O 1
ATOM 686 N N . MET A 1 84 ? 2.453 2.583 5.122 1.00 86.56 84 MET A N 1
ATOM 687 C CA . MET A 1 84 ? 1.462 1.708 5.751 1.00 86.56 84 MET A CA 1
ATOM 688 C C . MET A 1 84 ? 2.053 0.924 6.923 1.00 86.56 84 MET A C 1
ATOM 690 O O . MET A 1 84 ? 1.418 0.832 7.973 1.00 86.56 84 MET A O 1
ATOM 694 N N . LEU A 1 85 ? 3.275 0.407 6.780 1.00 88.31 85 LEU A N 1
ATOM 695 C CA . LEU A 1 85 ? 3.976 -0.308 7.844 1.00 88.31 85 LEU A CA 1
ATOM 696 C C . LEU A 1 85 ? 4.243 0.608 9.041 1.00 88.31 85 LEU A C 1
ATOM 698 O O . LEU A 1 85 ? 3.965 0.230 10.176 1.00 88.31 85 LEU A O 1
ATOM 702 N N . PHE A 1 86 ? 4.731 1.824 8.798 1.00 85.88 86 PHE A N 1
ATOM 703 C CA . PHE A 1 86 ? 5.007 2.788 9.858 1.00 85.88 86 PHE A CA 1
ATOM 704 C C . PHE A 1 86 ? 3.716 3.245 10.552 1.00 85.88 86 PHE A C 1
ATOM 706 O O . PHE A 1 86 ? 3.658 3.318 11.778 1.00 85.88 86 PHE A O 1
ATOM 713 N N . SER A 1 87 ? 2.649 3.468 9.780 1.00 82.38 87 SER A N 1
ATOM 714 C CA . SER A 1 87 ? 1.313 3.764 10.315 1.00 82.38 87 SER A CA 1
ATOM 715 C C . SER A 1 87 ? 0.786 2.628 11.195 1.00 82.38 87 SER A C 1
ATOM 717 O O . SER A 1 87 ? 0.275 2.882 12.286 1.00 82.38 87 SER A O 1
ATOM 719 N N . PHE A 1 88 ? 0.951 1.376 10.757 1.00 86.81 88 PHE A N 1
ATOM 720 C CA . PHE A 1 88 ? 0.611 0.196 11.548 1.00 86.81 88 PHE A CA 1
ATOM 721 C C . PHE A 1 88 ? 1.413 0.141 12.853 1.00 86.81 88 PHE A C 1
ATOM 723 O O . PHE A 1 88 ? 0.811 -0.015 13.910 1.00 86.81 88 PHE A O 1
ATOM 730 N N . TRP A 1 89 ? 2.736 0.329 12.805 1.00 84.12 89 TRP A N 1
ATOM 731 C CA . TRP A 1 89 ? 3.595 0.337 13.995 1.00 84.12 89 TRP A CA 1
ATOM 732 C C . TRP A 1 89 ? 3.198 1.414 15.002 1.00 84.12 89 TRP A C 1
ATOM 734 O O . TRP A 1 89 ? 3.171 1.149 16.201 1.00 84.12 89 TRP A O 1
ATOM 744 N N . LEU A 1 90 ? 2.849 2.609 14.525 1.00 80.38 90 LEU A N 1
ATOM 745 C CA . LEU A 1 90 ? 2.430 3.716 15.379 1.00 80.38 90 LEU A CA 1
ATOM 746 C C . LEU A 1 90 ? 1.108 3.409 16.086 1.00 80.38 90 LEU A C 1
ATOM 748 O O . LEU A 1 90 ? 0.995 3.595 17.295 1.00 80.38 90 LEU A O 1
ATOM 752 N N . VAL A 1 91 ? 0.125 2.891 15.346 1.00 79.44 91 VAL A N 1
ATOM 753 C CA . VAL A 1 91 ? -1.167 2.475 15.912 1.00 79.44 91 VAL A CA 1
ATOM 754 C C . VAL A 1 91 ? -1.003 1.277 16.844 1.00 79.44 91 VAL A C 1
ATOM 756 O O . VAL A 1 91 ? -1.647 1.234 17.884 1.00 79.44 91 VAL A O 1
ATOM 759 N N . PHE A 1 92 ? -0.127 0.328 16.516 1.00 82.69 92 PHE A N 1
ATOM 760 C CA . PHE A 1 92 ? 0.160 -0.837 17.349 1.00 82.69 92 PHE A CA 1
ATOM 761 C C . PHE A 1 92 ? 0.829 -0.447 18.669 1.00 82.69 92 PHE A C 1
ATOM 763 O O . PHE A 1 92 ? 0.348 -0.836 19.731 1.00 82.69 92 PHE A O 1
ATOM 770 N N . ALA A 1 93 ? 1.890 0.362 18.620 1.00 80.69 93 ALA A N 1
ATOM 771 C CA . ALA A 1 93 ? 2.546 0.888 19.814 1.00 80.69 93 ALA A CA 1
ATOM 772 C C . ALA A 1 93 ? 1.582 1.744 20.645 1.00 80.69 93 ALA A C 1
ATOM 774 O O . ALA A 1 93 ? 1.548 1.627 21.865 1.00 80.69 93 ALA A O 1
ATOM 775 N N . GLY A 1 94 ? 0.753 2.545 19.976 1.00 74.50 94 GLY A N 1
ATOM 776 C CA . GLY A 1 94 ? -0.315 3.312 20.593 1.00 74.50 94 GLY A CA 1
ATOM 777 C C . GLY A 1 94 ? -1.315 2.440 21.347 1.00 74.50 94 GLY A C 1
ATOM 778 O O . GLY A 1 94 ? -1.470 2.590 22.550 1.00 74.50 94 GLY A O 1
ATOM 779 N N . GLU A 1 95 ? -1.973 1.495 20.682 1.00 72.56 95 GLU A N 1
ATOM 780 C CA . GLU A 1 95 ? -2.956 0.624 21.334 1.00 72.56 95 GLU A CA 1
ATOM 781 C C . GLU A 1 95 ? -2.317 -0.183 22.481 1.00 72.56 95 GLU A C 1
ATOM 783 O O . GLU A 1 95 ? -2.886 -0.247 23.563 1.00 72.56 95 GLU A O 1
ATOM 788 N N . HIS A 1 96 ? -1.109 -0.734 22.312 1.00 72.25 96 HIS A N 1
ATOM 789 C CA . HIS A 1 96 ? -0.480 -1.567 23.347 1.00 72.25 96 HIS A CA 1
ATOM 790 C C . HIS A 1 96 ? 0.130 -0.794 24.528 1.00 72.25 96 HIS A C 1
ATOM 792 O O . HIS A 1 96 ? 0.123 -1.324 25.638 1.00 72.25 96 HIS A O 1
ATOM 798 N N . MET A 1 97 ? 0.643 0.426 24.334 1.00 62.16 97 MET A N 1
ATOM 799 C CA . MET A 1 97 ? 1.188 1.239 25.435 1.00 62.16 97 MET A CA 1
ATOM 800 C C . MET A 1 97 ? 0.117 2.108 26.112 1.00 62.16 97 MET A C 1
ATOM 802 O O . MET A 1 97 ? 0.169 2.305 27.320 1.00 62.16 97 MET A O 1
ATOM 806 N N . LEU A 1 98 ? -0.886 2.593 25.371 1.00 54.12 98 LEU A N 1
ATOM 807 C CA . LEU A 1 98 ? -1.899 3.539 25.873 1.00 54.12 98 LEU A CA 1
ATOM 808 C C . LEU A 1 98 ? -3.056 2.828 26.609 1.00 54.12 98 LEU A C 1
ATOM 810 O O . LEU A 1 98 ? -3.683 3.431 27.480 1.00 54.12 98 LEU A O 1
ATOM 814 N N . ILE A 1 99 ? -3.271 1.522 26.370 1.00 51.81 99 ILE A N 1
ATOM 815 C CA . ILE A 1 99 ? -4.138 0.664 27.210 1.00 51.81 99 ILE A CA 1
ATOM 816 C C . ILE A 1 99 ? -3.676 0.648 28.680 1.00 51.81 99 ILE A C 1
ATOM 818 O O . ILE A 1 99 ? -4.497 0.410 29.567 1.00 51.81 99 ILE A O 1
ATOM 822 N N . GLN A 1 100 ? -2.398 0.924 28.960 1.00 48.81 100 GLN A N 1
ATOM 823 C CA . GLN A 1 100 ? -1.874 0.901 30.324 1.00 48.81 100 GLN A CA 1
ATOM 824 C C . GLN A 1 100 ? -2.195 2.177 31.123 1.00 48.81 100 GLN A C 1
ATOM 826 O O . GLN A 1 100 ? -2.253 2.103 32.349 1.00 48.81 100 GLN A O 1
ATOM 831 N N . ASP A 1 101 ? -2.476 3.308 30.459 1.00 49.88 101 ASP A N 1
ATOM 832 C CA . ASP A 1 101 ? -2.517 4.615 31.129 1.00 49.88 101 ASP A CA 1
ATOM 833 C C . ASP A 1 101 ? -3.901 5.268 31.240 1.00 49.88 101 ASP A C 1
ATOM 835 O O . ASP A 1 101 ? -4.111 6.036 32.178 1.00 49.88 101 ASP A O 1
ATOM 839 N N . THR A 1 102 ? -4.890 5.022 30.366 1.00 44.78 102 THR A N 1
ATOM 840 C CA . THR A 1 102 ? -6.220 5.657 30.535 1.00 44.78 102 THR A CA 1
ATOM 841 C C . THR A 1 102 ? -7.353 4.936 29.797 1.00 44.78 102 THR A C 1
ATOM 843 O O . THR A 1 102 ? -7.308 4.707 28.593 1.00 44.78 102 THR A O 1
ATOM 846 N N . SER A 1 103 ? -8.449 4.689 30.516 1.00 44.03 103 SER A N 1
ATOM 847 C CA . SER A 1 103 ? -9.760 4.195 30.067 1.00 44.03 103 SER A CA 1
ATOM 848 C C . SER A 1 103 ? -10.550 5.169 29.159 1.00 44.03 103 SER A C 1
ATOM 850 O O . SER A 1 103 ? -11.768 5.306 29.298 1.00 44.03 103 SER A O 1
ATOM 852 N N . ALA A 1 104 ? -9.899 5.857 28.215 1.00 43.28 104 ALA A N 1
ATOM 853 C CA . ALA A 1 104 ? -10.527 6.875 27.368 1.00 43.28 104 ALA A CA 1
ATOM 854 C C . ALA A 1 104 ? -10.566 6.469 25.883 1.00 43.28 104 ALA A C 1
ATOM 856 O O . ALA A 1 104 ? -9.566 6.480 25.178 1.00 43.28 104 ALA A O 1
ATOM 857 N N . GLN A 1 105 ? -11.777 6.120 25.443 1.00 45.16 105 GLN A N 1
ATOM 858 C CA . GLN A 1 105 ? -12.313 6.079 24.076 1.00 45.16 105 GLN A CA 1
ATOM 859 C C . GLN A 1 105 ? -11.336 5.932 22.890 1.00 45.16 105 GLN A C 1
ATOM 861 O O . GLN A 1 105 ? -10.761 6.887 22.374 1.00 45.16 105 GLN A O 1
ATOM 866 N N . SER A 1 106 ? -11.354 4.719 22.338 1.00 47.59 106 SER A N 1
ATOM 867 C CA . SER A 1 106 ? -10.906 4.298 21.009 1.00 47.59 106 SER A CA 1
ATOM 868 C C . SER A 1 106 ? -11.375 5.223 19.870 1.00 47.59 106 SER A C 1
ATOM 870 O O . SER A 1 106 ? -12.403 4.973 19.227 1.00 47.59 106 SER A O 1
ATOM 872 N N . SER A 1 107 ? -10.643 6.296 19.575 1.00 53.81 107 SER A N 1
ATOM 873 C CA . SER A 1 107 ? -10.923 7.116 18.397 1.00 53.81 107 SER A CA 1
ATOM 874 C C . SER A 1 107 ? -9.658 7.384 17.598 1.00 53.81 107 SER A C 1
ATOM 876 O O . SER A 1 107 ? -8.728 8.038 18.064 1.00 53.81 107 SER A O 1
ATOM 878 N N . LEU A 1 108 ? -9.677 6.949 16.333 1.00 55.38 108 LEU A N 1
ATOM 879 C CA . LEU A 1 108 ? -8.694 7.281 15.292 1.00 55.38 108 LEU A CA 1
ATOM 880 C C . LEU A 1 108 ? -8.340 8.777 15.237 1.00 55.38 108 LEU A C 1
ATOM 882 O O . LEU A 1 108 ? -7.251 9.137 14.795 1.00 55.38 108 LEU A O 1
ATOM 886 N N . LYS A 1 109 ? -9.240 9.653 15.707 1.00 57.28 109 LYS A N 1
ATOM 887 C CA . LYS A 1 109 ? -9.006 11.097 15.819 1.00 57.28 109 LYS A CA 1
ATOM 888 C C . LYS A 1 109 ? -7.799 11.457 16.687 1.00 57.28 109 LYS A C 1
ATOM 890 O O . LYS A 1 109 ? -7.126 12.431 16.365 1.00 57.28 109 LYS A O 1
ATOM 895 N N . GLN A 1 110 ? -7.502 10.695 17.740 1.00 61.75 110 GLN A N 1
ATOM 896 C CA . GLN A 1 110 ? -6.373 10.998 18.626 1.00 61.75 110 GLN A CA 1
ATOM 897 C C . GLN A 1 110 ? -5.024 10.694 17.957 1.00 61.75 110 GLN A C 1
ATOM 899 O O . GLN A 1 110 ? -4.062 11.436 18.134 1.00 61.75 110 GLN A O 1
ATOM 904 N N . TYR A 1 111 ? -4.986 9.680 17.088 1.00 60.44 111 TYR A N 1
ATOM 905 C CA . TYR A 1 111 ? -3.793 9.287 16.331 1.00 60.44 111 TYR A CA 1
ATOM 906 C C . TYR A 1 111 ? -3.567 10.093 15.046 1.00 60.44 111 TYR A C 1
ATOM 908 O O . TYR A 1 111 ? -2.479 10.042 14.471 1.00 60.44 111 TYR A O 1
ATOM 916 N N . TRP A 1 112 ? -4.555 10.872 14.596 1.00 66.06 112 TRP A N 1
ATOM 917 C CA . TRP A 1 112 ? -4.505 11.570 13.308 1.00 66.06 112 TRP A CA 1
ATOM 918 C C . TRP A 1 112 ? -3.343 12.570 13.190 1.00 66.06 112 TRP A C 1
ATOM 920 O O . TRP A 1 112 ? -2.804 12.736 12.101 1.00 66.06 112 TRP A O 1
ATOM 930 N N . ARG A 1 113 ? -2.895 13.176 14.301 1.00 62.56 113 ARG A N 1
ATOM 931 C CA . ARG A 1 113 ? -1.726 14.081 14.318 1.00 62.56 113 ARG A CA 1
ATOM 932 C C . ARG A 1 113 ? -0.400 13.375 14.045 1.00 62.56 113 ARG A C 1
ATOM 934 O O . ARG A 1 113 ? 0.464 13.933 13.381 1.00 62.56 113 ARG A O 1
ATOM 941 N N . HIS A 1 114 ? -0.227 12.164 14.562 1.00 67.06 114 HIS A N 1
ATOM 942 C CA . HIS A 1 114 ? 0.984 11.390 14.311 1.00 67.06 114 HIS A CA 1
ATOM 943 C C . HIS A 1 114 ? 0.945 10.752 12.919 1.00 67.06 114 HIS A C 1
ATOM 945 O O . HIS A 1 114 ? 1.945 10.749 12.205 1.00 67.06 114 HIS A O 1
ATOM 951 N N . LEU A 1 115 ? -0.238 10.298 12.497 1.00 68.69 115 LEU A N 1
ATOM 952 C CA . LEU A 1 115 ? -0.463 9.763 11.158 1.00 68.69 115 LEU A CA 1
ATOM 953 C C . LEU A 1 115 ? -0.242 10.825 10.067 1.00 68.69 115 LEU A C 1
ATOM 955 O O . LEU A 1 115 ? 0.343 10.522 9.031 1.00 68.69 115 LEU A O 1
ATOM 959 N N . SER A 1 116 ? -0.660 12.075 10.296 1.00 70.50 116 SER A N 1
ATOM 960 C CA . SER A 1 116 ? -0.458 13.161 9.331 1.00 70.50 116 SER A CA 1
ATOM 961 C C . SER A 1 116 ? 1.014 13.535 9.166 1.00 70.50 116 SER A C 1
ATOM 963 O O . SER A 1 116 ? 1.421 13.853 8.054 1.00 70.50 116 SER A O 1
ATOM 965 N N . ALA A 1 117 ? 1.834 13.438 10.217 1.00 74.31 117 ALA A N 1
ATOM 966 C CA . ALA A 1 117 ? 3.278 13.660 10.118 1.00 74.31 117 ALA A CA 1
ATOM 967 C C . ALA A 1 117 ? 3.962 12.610 9.224 1.00 74.31 117 ALA A C 1
ATOM 969 O O . ALA A 1 117 ? 4.757 12.964 8.355 1.00 74.31 117 ALA A O 1
ATOM 970 N N . VAL A 1 118 ? 3.597 11.333 9.380 1.00 73.88 118 VAL A N 1
ATOM 971 C CA . VAL A 1 118 ? 4.091 10.234 8.529 1.00 73.88 118 VAL A CA 1
ATOM 972 C C . VAL A 1 118 ? 3.612 10.417 7.090 1.00 73.88 118 VAL A C 1
ATOM 974 O O . VAL A 1 118 ? 4.409 10.333 6.159 1.00 73.88 118 VAL A O 1
ATOM 977 N N . ALA A 1 119 ? 2.328 10.741 6.903 1.00 74.38 119 ALA A N 1
ATOM 978 C CA . ALA A 1 119 ? 1.760 10.996 5.585 1.00 74.38 119 ALA A CA 1
ATOM 979 C C . ALA A 1 119 ? 2.447 12.175 4.880 1.00 74.38 119 ALA A C 1
ATOM 981 O O . ALA A 1 119 ? 2.779 12.056 3.706 1.00 74.38 119 ALA A O 1
ATOM 982 N N . MET A 1 120 ? 2.715 13.279 5.589 1.00 78.19 120 MET A N 1
ATOM 983 C CA . MET A 1 120 ? 3.449 14.425 5.041 1.00 78.19 120 MET A CA 1
ATOM 984 C C . MET A 1 120 ? 4.888 14.060 4.663 1.00 78.19 120 MET A C 1
ATOM 986 O O . MET A 1 120 ? 5.340 14.483 3.604 1.00 78.19 120 MET A O 1
ATOM 990 N N . GLY A 1 121 ? 5.582 13.245 5.467 1.00 77.94 121 GLY A N 1
ATOM 991 C CA . GLY A 1 121 ? 6.935 12.771 5.148 1.00 77.94 121 GLY A CA 1
ATOM 992 C C . GLY A 1 121 ? 6.978 11.867 3.910 1.00 77.94 121 GLY A C 1
ATOM 993 O O . GLY A 1 121 ? 7.845 12.019 3.048 1.00 77.94 121 GLY A O 1
ATOM 994 N N . CYS A 1 122 ? 6.001 10.970 3.760 1.00 73.81 122 CYS A N 1
ATOM 995 C CA . CYS A 1 122 ? 5.865 10.168 2.544 1.00 73.81 122 CYS A CA 1
ATOM 996 C C . CYS A 1 122 ? 5.496 11.031 1.330 1.00 73.81 122 CYS A C 1
ATOM 998 O O . CYS A 1 122 ? 6.035 10.809 0.249 1.00 73.81 122 CYS A O 1
ATOM 1000 N N . LEU A 1 123 ? 4.639 12.044 1.504 1.00 78.00 123 LEU A N 1
ATOM 1001 C CA . LEU A 1 123 ? 4.286 12.982 0.436 1.00 78.00 123 LEU A CA 1
ATOM 1002 C C . LEU A 1 123 ? 5.500 13.808 -0.013 1.00 78.00 123 LEU A C 1
ATOM 1004 O O . LEU A 1 123 ? 5.689 14.014 -1.208 1.00 78.00 123 LEU A O 1
ATOM 1008 N N . SER A 1 124 ? 6.342 14.256 0.925 1.00 77.25 124 SER A N 1
ATOM 1009 C CA . SER A 1 124 ? 7.551 15.019 0.598 1.00 77.25 124 SER A CA 1
ATOM 1010 C C . SER A 1 124 ? 8.591 14.175 -0.132 1.00 77.25 124 SER A C 1
ATOM 1012 O O . SER A 1 124 ? 9.193 14.660 -1.084 1.00 77.25 124 SER A O 1
ATOM 1014 N N . LEU A 1 125 ? 8.775 12.911 0.273 1.00 75.56 125 LEU A N 1
ATOM 1015 C CA . LEU A 1 125 ? 9.673 11.983 -0.423 1.00 75.56 125 LEU A CA 1
ATOM 1016 C C . LEU A 1 125 ? 9.164 11.664 -1.830 1.00 75.56 125 LEU A C 1
ATOM 1018 O O . LEU A 1 125 ? 9.952 11.638 -2.763 1.00 75.56 125 LEU A O 1
ATOM 1022 N N . PHE A 1 126 ? 7.851 11.501 -1.997 1.00 74.81 126 PHE A N 1
ATOM 1023 C CA . PHE A 1 126 ? 7.234 11.301 -3.307 1.00 74.81 126 PHE A CA 1
ATOM 1024 C C . PHE A 1 126 ? 7.419 12.509 -4.237 1.00 74.81 126 PHE A C 1
ATOM 1026 O O . PHE A 1 126 ? 7.714 12.336 -5.413 1.00 74.81 126 PHE A O 1
ATOM 1033 N N . ILE A 1 127 ? 7.266 13.737 -3.725 1.00 79.62 127 ILE A N 1
ATOM 1034 C CA . ILE A 1 127 ? 7.515 14.959 -4.509 1.00 79.62 127 ILE A CA 1
ATOM 1035 C C . ILE A 1 127 ? 8.997 15.072 -4.883 1.00 79.62 127 ILE A C 1
ATOM 1037 O O . ILE A 1 127 ? 9.305 15.495 -5.990 1.00 79.62 127 ILE A O 1
ATOM 1041 N N . PHE A 1 128 ? 9.906 14.687 -3.985 1.00 77.88 128 PHE A N 1
ATOM 1042 C CA . PHE A 1 128 ? 11.339 14.667 -4.270 1.00 77.88 128 PHE A CA 1
ATOM 1043 C C . PHE A 1 128 ? 11.700 13.654 -5.364 1.00 77.88 128 PHE A C 1
ATOM 1045 O O . PHE A 1 128 ? 12.452 13.997 -6.259 1.00 77.88 128 PHE A O 1
ATOM 1052 N N . ASP A 1 129 ? 11.128 12.450 -5.326 1.00 76.06 129 ASP A N 1
ATOM 1053 C CA . ASP A 1 129 ? 11.366 11.394 -6.324 1.00 76.06 129 ASP A CA 1
ATOM 1054 C C . ASP A 1 129 ? 10.802 11.745 -7.720 1.00 76.06 129 ASP A C 1
ATOM 1056 O O . ASP A 1 129 ? 11.220 11.201 -8.738 1.00 76.06 129 ASP A O 1
ATOM 1060 N N . MET A 1 130 ? 9.843 12.678 -7.768 1.00 70.81 130 MET A N 1
ATOM 1061 C CA . MET A 1 130 ? 9.234 13.203 -8.995 1.00 70.81 130 MET A CA 1
ATOM 1062 C C . MET A 1 130 ? 9.982 14.396 -9.620 1.00 70.81 130 MET A C 1
ATOM 1064 O O . MET A 1 130 ? 9.691 14.726 -10.772 1.00 70.81 130 MET A O 1
ATOM 1068 N N . CYS A 1 131 ? 10.873 15.063 -8.879 1.00 72.62 131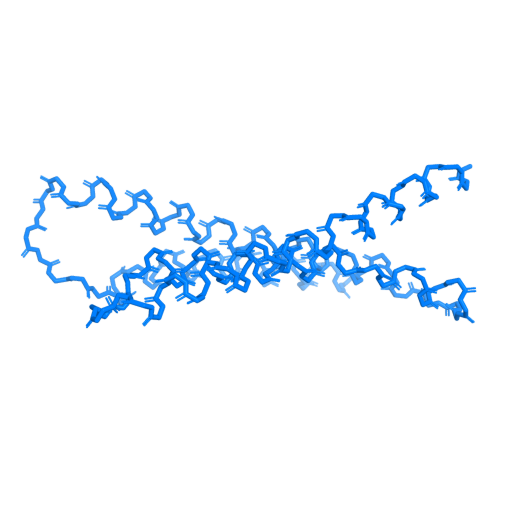 CYS A N 1
ATOM 1069 C CA . CYS A 1 131 ? 11.636 16.240 -9.321 1.00 72.62 131 CYS A CA 1
ATOM 1070 C C . CYS A 1 131 ? 13.032 15.851 -9.819 1.00 72.62 131 CYS A C 1
ATOM 1072 O O . CYS A 1 131 ? 13.438 16.400 -10.868 1.00 72.62 131 CYS A O 1
#

pLDDT: mean 77.61, std 12.03, range [43.28, 93.44]

Organism: NCBI:txid1401967

InterPro domains:
  IPR009551 Protein wntless [PTHR13449] (1-131)
  IPR047843 Wntless-like, transmembrane domain [PF06664] (1-131)